Protein AF-A0A480AXY8-F1 (afdb_monomer_lite)

Sequence (156 aa):
MMLHRLLPPLSLLLLGTGLTACGGGGDADTAAPLLAGVRVVSPLLDDAGGLHAGDPAAVPADPAARAQRAHHATADQAAQLEAALGAQAIPVRVDCAADVAAAASLALAQAQGLQLEHHLDVAAPVLVRGCDPRVAARVADHLAAHGHTRVFVVAA

Organism: NCBI:txid2315236

Foldseek 3Di:
DDDDDDDDDDDDDDDDDDDDDDDDDDDDDPDDPCPPDPPLDQCQADPVRHGHDADPVQADPDPLLGAPQAAGDEPVSVVSVCVNQPLLEQEQEAEAPDDLVRSLVVRLVSRVVSCVVVVHDLARAYEFEYPPSNSSSSSQNSSSVVRNRHYYDYDD

Structure (mmCIF, N/CA/C/O backbone):
data_AF-A0A480AXY8-F1
#
_entry.id   AF-A0A480AXY8-F1
#
loop_
_atom_site.group_PDB
_atom_site.id
_atom_site.type_symbol
_atom_site.label_atom_id
_atom_site.label_alt_id
_atom_site.label_comp_id
_atom_site.label_asym_id
_atom_site.label_entity_id
_atom_site.label_seq_id
_atom_site.pdbx_PDB_ins_code
_atom_site.Cartn_x
_atom_site.Cartn_y
_atom_site.Cartn_z
_atom_site.occupancy
_atom_site.B_iso_or_equiv
_atom_site.auth_seq_id
_atom_site.auth_comp_id
_atom_site.auth_asym_id
_atom_site.auth_atom_id
_atom_site.pdbx_PDB_model_num
ATOM 1 N N . MET A 1 1 ? -34.632 29.741 55.581 1.00 44.78 1 MET A N 1
ATOM 2 C CA . MET A 1 1 ? -35.499 29.556 54.397 1.00 44.78 1 MET A CA 1
ATOM 3 C C . MET A 1 1 ? -35.131 28.187 53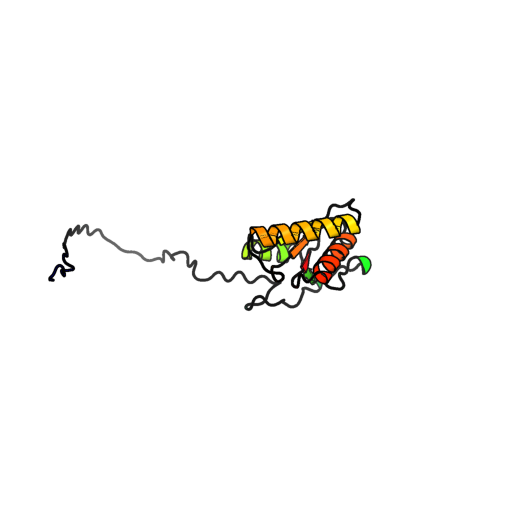.829 1.00 44.78 1 MET A C 1
ATOM 5 O O . MET A 1 1 ? -34.063 28.067 53.259 1.00 44.78 1 MET A O 1
ATOM 9 N N . MET A 1 2 ? -35.742 27.079 54.277 1.00 36.44 2 MET A N 1
ATOM 10 C CA . MET A 1 2 ? -37.065 26.576 53.843 1.00 36.44 2 MET A CA 1
ATOM 11 C C . MET A 1 2 ? -37.182 26.627 52.317 1.00 36.44 2 MET A C 1
ATOM 13 O O . MET A 1 2 ? -37.063 27.713 51.771 1.00 36.44 2 MET A O 1
ATOM 17 N N . LEU A 1 3 ? -37.486 25.590 51.546 1.00 44.38 3 LEU A N 1
ATOM 18 C CA . LEU A 1 3 ? -37.830 24.168 51.687 1.00 44.38 3 LEU A CA 1
ATOM 19 C C . LEU A 1 3 ? -38.130 23.734 50.223 1.00 44.38 3 LEU A C 1
ATOM 21 O O . LEU A 1 3 ? -38.344 24.607 49.382 1.00 44.38 3 LEU A O 1
ATOM 25 N N . HIS A 1 4 ? -38.316 22.430 49.984 1.00 41.88 4 HIS A N 1
ATOM 26 C CA . HIS A 1 4 ? -39.000 21.816 48.821 1.00 41.88 4 HIS A CA 1
ATOM 27 C C . HIS A 1 4 ? -38.089 21.427 47.635 1.00 41.88 4 HIS A C 1
ATOM 29 O O . HIS A 1 4 ? -37.453 22.281 47.045 1.00 41.88 4 HIS A O 1
ATOM 35 N N . ARG A 1 5 ? -38.017 20.168 47.178 1.00 52.28 5 ARG A N 1
ATOM 36 C CA . ARG A 1 5 ? -38.889 19.001 47.401 1.00 52.28 5 ARG A CA 1
ATOM 37 C C . ARG A 1 5 ? -38.161 17.704 47.008 1.00 52.28 5 ARG A C 1
ATOM 39 O O . ARG A 1 5 ? -37.621 17.600 45.914 1.00 52.28 5 ARG A O 1
ATOM 46 N N . LEU A 1 6 ? -38.208 16.737 47.925 1.00 49.19 6 LEU A N 1
ATOM 47 C CA . LEU A 1 6 ? -38.111 15.294 47.688 1.00 49.19 6 LEU A CA 1
ATOM 48 C C . LEU A 1 6 ? -39.358 14.762 46.952 1.00 49.19 6 LEU A C 1
ATOM 50 O O . LEU A 1 6 ? -40.399 15.418 47.015 1.00 49.19 6 LEU A O 1
ATOM 54 N N . LEU A 1 7 ? -39.232 13.515 46.452 1.00 49.00 7 LEU A N 1
ATOM 55 C CA . LEU A 1 7 ? -40.242 12.450 46.200 1.00 49.00 7 LEU A CA 1
ATOM 56 C C . LEU A 1 7 ? -40.352 12.019 44.708 1.00 49.00 7 LEU A C 1
ATOM 58 O O . LEU A 1 7 ? -40.113 12.841 43.830 1.00 49.00 7 LEU A O 1
ATOM 62 N N . PRO A 1 8 ? -40.773 10.772 44.391 1.00 48.75 8 PRO A N 1
ATOM 63 C CA . PRO A 1 8 ? -40.026 9.499 44.481 1.00 48.75 8 PRO A CA 1
ATOM 64 C C . PRO A 1 8 ? -40.287 8.597 43.223 1.00 48.75 8 PRO A C 1
ATOM 66 O O . PRO A 1 8 ? -40.932 9.053 42.280 1.00 48.75 8 PRO A O 1
ATOM 69 N N . PRO A 1 9 ? -39.830 7.323 43.165 1.00 57.44 9 PRO A N 1
ATOM 70 C CA . PRO A 1 9 ? -40.143 6.385 42.076 1.00 57.44 9 PRO A CA 1
ATOM 71 C C . PRO A 1 9 ? -41.337 5.472 42.423 1.00 57.44 9 PRO A C 1
ATOM 73 O O . PRO A 1 9 ? -41.389 4.955 43.532 1.00 57.44 9 PRO A O 1
ATOM 76 N N . LEU A 1 10 ? -42.280 5.275 41.492 1.00 49.09 10 LEU A N 1
ATOM 77 C CA . LEU A 1 10 ? -43.364 4.260 41.458 1.00 49.09 10 LEU A CA 1
ATOM 78 C C . LEU A 1 10 ? -44.169 4.543 40.165 1.00 49.09 10 LEU A C 1
ATOM 80 O O . LEU A 1 10 ? -44.458 5.698 39.880 1.00 49.09 10 LEU A O 1
ATOM 84 N N . SER A 1 11 ? -44.470 3.601 39.271 1.00 49.97 11 SER A N 1
ATOM 85 C CA . SER A 1 11 ? -45.304 2.427 39.525 1.00 49.97 11 SER A CA 1
ATOM 86 C C . SER A 1 11 ? -45.135 1.363 38.436 1.00 49.97 11 SER A C 1
ATOM 88 O O . SER A 1 11 ? -45.120 1.669 37.244 1.00 49.97 11 SER A O 1
ATOM 90 N N . LEU A 1 12 ? -45.094 0.104 38.879 1.00 49.03 12 LEU A N 1
ATOM 91 C CA . LEU A 1 12 ? -45.445 -1.076 38.095 1.00 49.03 12 LEU A CA 1
ATOM 92 C C . LEU A 1 12 ? -46.856 -0.937 37.500 1.00 49.03 12 LEU A C 1
ATOM 94 O O . LEU A 1 12 ? -47.774 -0.502 38.196 1.00 49.03 12 LEU A O 1
ATOM 98 N N . LEU A 1 13 ? -47.059 -1.467 36.294 1.00 53.72 13 LEU A N 1
ATOM 99 C CA . LEU A 1 13 ? -48.350 -2.025 35.899 1.00 53.72 13 LEU A CA 1
ATOM 100 C C . LEU A 1 13 ? -48.126 -3.343 35.152 1.00 53.72 13 LEU A C 1
ATOM 102 O O . LEU A 1 13 ? -47.443 -3.414 34.133 1.00 53.72 13 LEU A O 1
ATOM 106 N N . LEU A 1 14 ? -48.654 -4.388 35.782 1.00 48.84 14 LEU A N 1
ATOM 107 C CA . LEU A 1 14 ? -48.654 -5.790 35.398 1.00 48.84 14 LEU A CA 1
ATOM 108 C C . LEU A 1 14 ? -49.712 -6.085 34.315 1.00 48.84 14 LEU A C 1
ATOM 110 O O . LEU A 1 14 ? -50.767 -5.461 34.285 1.00 48.84 14 LEU A O 1
ATOM 114 N N . LEU A 1 15 ? -49.453 -7.186 33.601 1.00 47.09 15 LEU A N 1
ATOM 115 C CA . LEU A 1 15 ? -50.390 -8.162 33.021 1.00 47.09 15 LEU A CA 1
ATOM 116 C C . LEU A 1 15 ? -51.216 -7.798 31.773 1.00 47.09 15 LEU A C 1
ATOM 118 O O . LEU A 1 15 ? -52.281 -7.195 31.835 1.00 47.09 15 LEU A O 1
ATOM 122 N N . GLY A 1 16 ? -50.806 -8.412 30.662 1.00 45.38 16 GLY A N 1
ATOM 1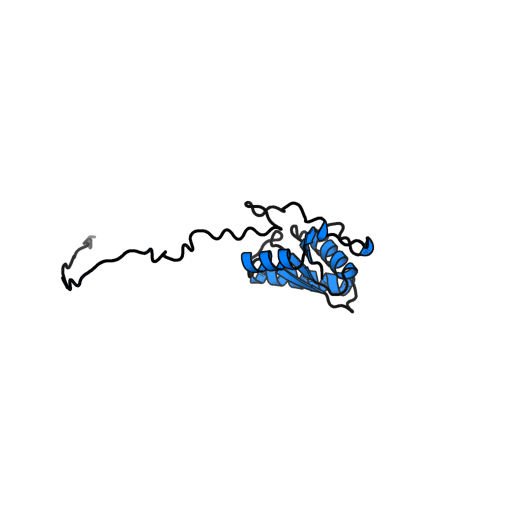23 C CA . GLY A 1 16 ? -51.673 -8.839 29.568 1.00 45.38 16 GLY A CA 1
ATOM 124 C C . GLY A 1 16 ? -51.239 -10.226 29.095 1.00 45.38 16 GLY A C 1
ATOM 125 O O . GLY A 1 16 ? -50.407 -10.357 28.206 1.00 45.38 16 GLY A O 1
ATOM 126 N N . THR A 1 17 ? -51.751 -11.266 29.748 1.00 48.03 17 THR A N 1
ATOM 127 C CA . THR A 1 17 ? -51.608 -12.677 29.374 1.00 48.03 17 THR A CA 1
ATOM 128 C C . THR A 1 17 ? -52.362 -12.964 28.075 1.00 48.03 17 THR A C 1
ATOM 130 O O . THR A 1 17 ? -53.590 -12.938 28.065 1.00 48.03 17 THR A O 1
ATOM 133 N N . GLY A 1 18 ? -51.637 -13.287 27.004 1.00 49.81 18 GLY A N 1
ATOM 134 C CA . GLY A 1 18 ? -52.172 -13.921 25.799 1.00 49.81 18 GLY A CA 1
ATOM 135 C C . GLY A 1 18 ? -51.570 -15.313 25.638 1.00 49.81 18 GLY A C 1
ATOM 136 O O . GLY A 1 18 ? -50.553 -15.478 24.976 1.00 49.81 18 GLY A O 1
ATOM 137 N N . LEU A 1 19 ? -52.175 -16.309 26.287 1.00 51.06 19 LEU A N 1
ATOM 138 C CA . LEU A 1 19 ? -51.907 -17.722 26.035 1.00 51.06 19 LEU A CA 1
ATOM 139 C C . LEU A 1 19 ? -52.585 -18.115 24.716 1.00 51.06 19 LEU A C 1
ATOM 141 O O . LEU A 1 19 ? -53.790 -18.345 24.688 1.00 51.06 19 LEU A O 1
ATOM 145 N N . THR A 1 20 ? -51.815 -18.251 23.641 1.00 50.69 20 THR A N 1
ATOM 146 C CA . THR A 1 20 ? -52.175 -19.142 22.531 1.00 50.69 20 THR A CA 1
ATOM 147 C C . THR A 1 20 ? -51.145 -20.254 22.472 1.00 50.69 20 THR A C 1
ATOM 149 O O . THR A 1 20 ? -50.069 -20.109 21.898 1.00 50.69 20 THR A O 1
ATOM 152 N N . ALA A 1 21 ? -51.489 -21.359 23.128 1.00 45.97 21 ALA A N 1
ATOM 153 C CA . ALA A 1 21 ? -50.842 -22.643 22.954 1.00 45.97 21 ALA A CA 1
ATOM 154 C C . ALA A 1 21 ? -51.293 -23.258 21.619 1.00 45.97 21 ALA A C 1
ATOM 156 O O . ALA A 1 21 ? -52.474 -23.533 21.425 1.00 45.97 21 ALA A O 1
ATOM 157 N N . CYS A 1 22 ? -50.340 -23.472 20.720 1.00 59.84 22 CYS A N 1
ATOM 158 C CA . CYS A 1 22 ? -50.367 -24.443 19.626 1.00 59.84 22 CYS A CA 1
ATOM 159 C C . CYS A 1 22 ? -48.884 -24.614 19.253 1.00 59.84 22 CYS A C 1
ATOM 161 O O . CYS A 1 22 ? -48.234 -23.628 18.937 1.00 59.84 22 CYS A O 1
ATOM 163 N N . GLY A 1 23 ? -48.204 -25.745 19.380 1.00 39.53 23 GLY A N 1
ATOM 164 C CA . GLY A 1 23 ? -48.628 -27.128 19.494 1.00 39.53 23 GLY A CA 1
ATOM 165 C C . GLY A 1 23 ? -47.730 -27.924 1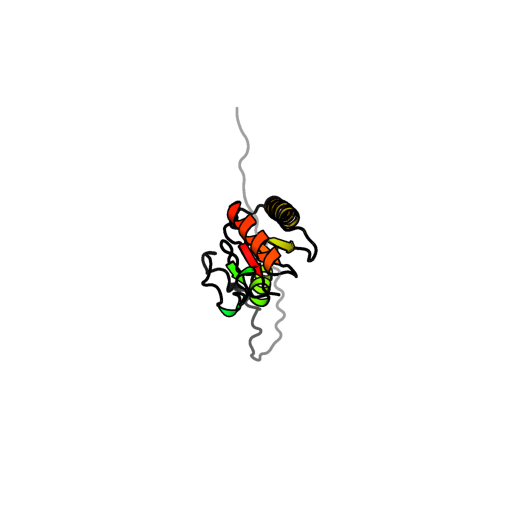8.544 1.00 39.53 23 GLY A C 1
ATOM 166 O O . GLY A 1 23 ? -47.965 -27.875 17.347 1.00 39.53 23 GLY A O 1
ATOM 167 N N . GLY A 1 24 ? -46.718 -28.620 19.087 1.00 39.09 24 GLY A N 1
ATOM 168 C CA . GLY A 1 24 ? -45.876 -29.623 18.402 1.00 39.09 24 GLY A CA 1
ATOM 169 C C . GLY A 1 24 ? -44.792 -29.028 17.490 1.00 39.09 24 GLY A C 1
ATOM 170 O O . GLY A 1 24 ? -45.097 -28.262 16.594 1.00 39.09 24 GLY A O 1
ATOM 171 N N . GLY A 1 25 ? -43.494 -29.284 17.649 1.00 40.78 25 GLY A N 1
ATOM 172 C CA . GLY A 1 25 ? -42.831 -30.497 18.118 1.00 40.78 25 GLY A CA 1
ATOM 173 C C . GLY A 1 25 ? -42.061 -31.086 16.932 1.00 40.78 25 GLY A C 1
ATOM 174 O O . GLY A 1 25 ? -42.684 -31.649 16.037 1.00 40.78 25 GLY A O 1
ATOM 175 N N . GLY A 1 26 ? -40.735 -30.930 16.919 1.00 36.81 26 GLY A N 1
ATOM 176 C CA . GLY A 1 26 ? -39.854 -31.547 15.923 1.00 36.81 26 GLY A CA 1
ATOM 177 C C . GLY A 1 26 ? -38.571 -30.756 15.680 1.00 36.81 26 GLY A C 1
ATOM 178 O O . GLY A 1 26 ? -38.597 -29.745 14.989 1.00 36.81 26 GLY A O 1
ATOM 179 N N . ASP A 1 27 ? -37.484 -31.232 16.283 1.00 43.34 27 ASP A N 1
ATOM 180 C CA . ASP A 1 27 ? -36.086 -30.833 16.123 1.00 43.34 27 ASP A CA 1
ATOM 181 C C . ASP A 1 27 ? -35.667 -30.359 14.725 1.00 43.34 27 ASP A C 1
ATOM 183 O O . ASP A 1 27 ? -35.840 -31.068 13.736 1.00 43.34 27 ASP A O 1
ATOM 187 N N . ALA A 1 28 ? -35.001 -29.206 14.681 1.00 43.91 28 ALA A N 1
ATOM 188 C CA . ALA A 1 28 ? -33.612 -29.093 14.229 1.00 43.91 28 ALA A CA 1
ATOM 189 C C . ALA A 1 28 ? -33.221 -27.612 14.248 1.00 43.91 28 ALA A C 1
ATOM 191 O O . ALA A 1 28 ? -33.555 -26.861 13.336 1.00 43.91 28 ALA A O 1
ATOM 192 N N . ASP A 1 29 ? -32.553 -27.217 15.331 1.00 47.28 29 ASP A N 1
ATOM 193 C CA . ASP A 1 29 ? -31.486 -26.215 15.348 1.00 47.28 29 ASP A CA 1
ATOM 194 C C . ASP A 1 29 ? -31.594 -25.113 14.279 1.00 47.28 29 ASP A C 1
ATOM 196 O O . ASP A 1 29 ? -30.834 -25.053 13.308 1.00 47.28 29 ASP A O 1
ATOM 200 N N . THR A 1 30 ? -32.518 -24.169 14.474 1.00 46.41 30 THR A N 1
ATOM 201 C CA . THR A 1 30 ? -32.366 -22.851 13.860 1.00 46.41 30 THR A CA 1
ATOM 202 C C . THR A 1 30 ? -31.230 -22.166 14.605 1.00 46.41 30 THR A C 1
ATOM 204 O O . THR A 1 30 ? -31.448 -21.383 15.530 1.00 46.41 30 THR A O 1
ATOM 207 N N . ALA A 1 31 ? -30.001 -22.530 14.237 1.00 47.59 31 ALA A N 1
ATOM 208 C CA . ALA A 1 31 ? -28.801 -21.841 14.652 1.00 47.59 31 ALA A CA 1
ATOM 209 C C . ALA A 1 31 ? -29.027 -20.354 14.369 1.00 47.59 31 ALA A C 1
ATOM 211 O O . ALA A 1 31 ? -29.077 -19.917 13.217 1.00 47.59 31 ALA A O 1
ATOM 212 N N . ALA A 1 32 ? -29.211 -19.575 15.437 1.00 42.84 32 ALA A N 1
ATOM 213 C CA . ALA A 1 32 ? -29.015 -18.141 15.377 1.00 42.84 32 ALA A CA 1
ATOM 214 C C . ALA A 1 32 ? -27.685 -17.914 14.643 1.00 42.84 32 ALA A C 1
ATOM 216 O O . ALA A 1 32 ? -26.727 -18.638 14.938 1.00 42.84 32 ALA A O 1
ATOM 217 N N . PRO A 1 33 ? -27.583 -16.974 13.686 1.00 46.62 33 PRO A N 1
ATOM 218 C CA . PRO A 1 33 ? -26.290 -16.688 13.104 1.00 46.62 33 PRO A CA 1
ATOM 219 C C . PRO A 1 33 ? -25.426 -16.186 14.257 1.00 46.62 33 PRO A C 1
ATOM 221 O O . PRO A 1 33 ? -25.630 -15.088 14.777 1.00 46.62 33 PRO A O 1
ATOM 224 N N . LEU A 1 34 ? -24.503 -17.034 14.707 1.00 46.66 34 LEU A N 1
ATOM 225 C CA . LEU A 1 34 ? -23.423 -16.664 15.595 1.00 46.66 34 LEU A CA 1
ATOM 226 C C . LEU A 1 34 ? -22.572 -15.651 14.825 1.00 46.66 34 LEU A C 1
ATOM 228 O O . LEU A 1 34 ? -21.526 -15.980 14.285 1.00 46.66 34 LEU A O 1
ATOM 232 N N . LEU A 1 35 ? -22.981 -14.384 14.824 1.00 51.22 35 LEU A N 1
ATOM 233 C CA . LEU A 1 35 ? -22.070 -13.252 14.653 1.00 51.22 35 LEU A CA 1
ATOM 234 C C . LEU A 1 35 ? -21.295 -13.019 15.964 1.00 51.22 35 LEU A C 1
ATOM 236 O O . LEU A 1 35 ? -20.980 -11.894 16.341 1.00 51.22 35 LEU A O 1
ATOM 240 N N . ALA A 1 36 ? -20.998 -14.101 16.686 1.00 42.44 36 ALA A N 1
ATOM 241 C CA . ALA A 1 36 ? -20.091 -14.119 17.810 1.00 42.44 36 ALA A CA 1
ATOM 242 C C . ALA A 1 36 ? -18.678 -14.296 17.247 1.00 42.44 36 ALA A C 1
ATOM 244 O O . ALA A 1 36 ? -18.185 -15.407 17.090 1.00 42.44 36 ALA A O 1
ATOM 245 N N . GLY A 1 37 ? -18.046 -13.169 16.922 1.00 44.31 37 GLY A N 1
ATOM 246 C CA . GLY A 1 37 ? -16.594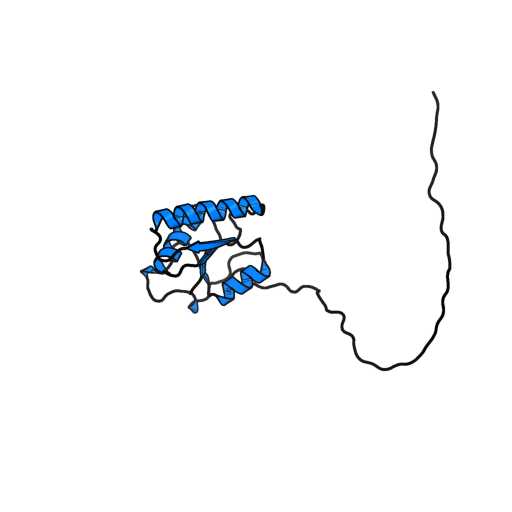 -13.097 16.808 1.00 44.31 37 GLY A CA 1
ATOM 247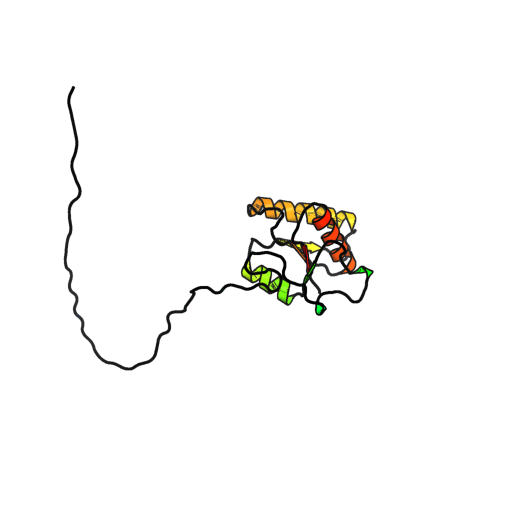 C C . GLY A 1 37 ? -16.000 -13.693 15.538 1.00 44.31 37 GLY A C 1
ATOM 248 O O . GLY A 1 37 ? -15.058 -14.477 15.625 1.00 44.31 37 GLY A O 1
ATOM 249 N N . VAL A 1 38 ? -16.452 -13.252 14.359 1.00 46.47 38 VAL A N 1
ATOM 250 C CA . VAL A 1 38 ? -15.583 -13.327 13.175 1.00 46.47 38 VAL A CA 1
ATOM 251 C C . VAL A 1 38 ? -14.408 -12.380 13.429 1.00 46.47 38 VAL A C 1
ATOM 253 O O . VAL A 1 38 ? -14.444 -11.201 13.083 1.00 46.47 38 VAL A O 1
ATOM 256 N N . ARG A 1 39 ? -13.370 -12.883 14.104 1.00 49.34 39 ARG A N 1
ATOM 257 C CA . ARG A 1 39 ? -12.039 -12.288 14.056 1.00 49.34 39 ARG A CA 1
ATOM 258 C C . ARG A 1 39 ? -11.596 -12.448 12.614 1.00 49.34 39 ARG A C 1
ATOM 260 O O . ARG A 1 39 ? -11.228 -13.544 12.198 1.00 49.34 39 ARG A O 1
ATOM 267 N N . VAL A 1 40 ? -11.713 -11.384 11.830 1.00 51.06 40 VAL A N 1
ATOM 268 C CA . VAL A 1 40 ? -11.120 -11.368 10.498 1.00 51.06 40 VAL A CA 1
ATOM 269 C C . VAL A 1 40 ? -9.614 -11.297 10.714 1.00 51.06 40 VAL A C 1
ATOM 271 O O . VAL A 1 40 ? -9.053 -10.232 10.961 1.00 51.06 40 VAL A O 1
ATOM 274 N N . VAL A 1 41 ? -8.979 -12.467 10.725 1.00 61.78 41 VAL A N 1
ATOM 275 C CA . VAL A 1 41 ? -7.526 -12.598 10.771 1.00 61.78 41 VAL A CA 1
ATOM 276 C C . VAL A 1 41 ? -7.024 -12.153 9.406 1.00 61.78 41 VAL A C 1
ATOM 278 O O . VAL A 1 41 ? -7.175 -12.872 8.420 1.00 61.78 41 VAL A O 1
ATOM 281 N N . SER A 1 42 ? -6.488 -10.937 9.326 1.00 68.38 42 SER A N 1
ATOM 282 C CA . SER A 1 42 ? -5.762 -10.530 8.129 1.00 68.38 42 SER A CA 1
ATOM 283 C C . SER A 1 42 ? -4.403 -11.224 8.142 1.00 68.38 42 SER A C 1
ATOM 285 O O . SER A 1 42 ? -3.675 -11.073 9.115 1.00 68.38 42 SER A O 1
ATOM 287 N N . PRO A 1 43 ? -3.990 -11.918 7.076 1.00 75.00 43 PRO A N 1
ATOM 288 C CA . PRO A 1 43 ? -2.666 -12.540 7.007 1.00 75.00 43 PRO A CA 1
ATOM 289 C C . PRO A 1 43 ? -1.511 -11.522 7.021 1.00 75.00 43 PRO A C 1
ATOM 291 O O . PRO A 1 43 ? -0.353 -11.922 7.062 1.00 75.00 43 PRO A O 1
ATOM 294 N N . LEU A 1 44 ? -1.807 -10.216 6.975 1.00 80.50 44 LEU A N 1
ATOM 295 C CA . LEU A 1 44 ? -0.820 -9.138 7.060 1.00 80.50 44 LEU A CA 1
ATOM 296 C C . LEU A 1 44 ? -0.599 -8.630 8.486 1.00 80.50 44 LEU A C 1
ATOM 298 O O . LEU A 1 44 ? 0.453 -8.047 8.758 1.00 80.50 44 LEU A O 1
ATOM 302 N N . LEU A 1 45 ? -1.566 -8.835 9.386 1.00 83.31 45 LEU A N 1
ATOM 303 C CA . LEU A 1 45 ? -1.508 -8.354 10.762 1.00 83.31 45 LEU A CA 1
ATOM 304 C C . LEU A 1 45 ? -1.717 -9.502 11.753 1.00 83.31 45 LEU A C 1
ATOM 306 O O . LEU A 1 45 ? -2.573 -10.357 11.558 1.00 83.31 45 LEU A O 1
ATOM 310 N N . ASP A 1 46 ? -0.951 -9.519 12.837 1.00 81.69 46 ASP A N 1
ATOM 311 C CA . ASP A 1 46 ? -1.190 -10.446 13.939 1.00 81.69 46 ASP A CA 1
ATOM 312 C C . ASP A 1 46 ? -2.407 -10.031 14.791 1.00 81.69 46 ASP A C 1
ATOM 314 O O . ASP A 1 46 ? -3.017 -8.975 14.606 1.00 81.69 46 ASP A O 1
ATOM 318 N N . ASP A 1 47 ? -2.757 -10.872 15.764 1.00 77.38 47 ASP A N 1
ATOM 319 C CA . ASP A 1 47 ? -3.887 -10.660 16.675 1.00 77.38 47 ASP A CA 1
ATOM 320 C C . ASP A 1 47 ? -3.776 -9.401 17.557 1.00 77.38 47 ASP A C 1
ATOM 322 O O . ASP A 1 47 ? -4.780 -8.954 18.118 1.00 77.38 47 ASP A O 1
ATOM 326 N N . ALA A 1 48 ? -2.571 -8.849 17.716 1.00 76.25 48 ALA A N 1
ATOM 327 C CA . ALA A 1 48 ? -2.305 -7.593 18.412 1.00 76.25 48 ALA A CA 1
ATOM 328 C C . ALA A 1 48 ? -2.251 -6.391 17.444 1.00 76.25 48 ALA A C 1
ATOM 330 O O . ALA A 1 48 ? -1.983 -5.265 17.867 1.00 76.25 48 ALA A O 1
ATOM 331 N N . GLY A 1 49 ? -2.498 -6.615 16.149 1.00 73.56 49 GLY A N 1
ATOM 332 C CA . GLY A 1 49 ? -2.353 -5.628 15.084 1.00 73.56 49 GLY A CA 1
ATOM 333 C C . GLY A 1 49 ? -0.898 -5.380 14.676 1.00 73.56 49 GLY A C 1
ATOM 334 O O . GLY A 1 49 ? -0.632 -4.466 13.899 1.00 73.56 49 GLY A O 1
ATOM 335 N N . GLY A 1 50 ? 0.066 -6.135 15.201 1.00 81.56 50 GLY A N 1
ATOM 336 C CA . GLY A 1 50 ? 1.453 -6.134 14.743 1.00 81.56 50 GLY A CA 1
ATOM 337 C C . GLY A 1 50 ? 1.581 -6.701 13.330 1.00 81.56 50 GLY A C 1
ATOM 338 O O . GLY A 1 50 ? 0.621 -7.204 12.761 1.00 81.56 50 GLY A O 1
ATOM 339 N N . LEU A 1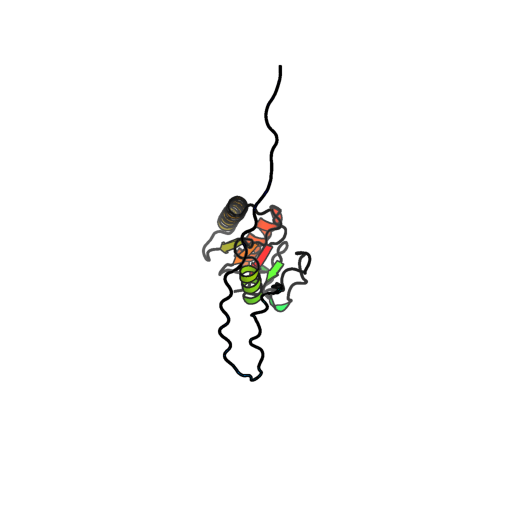 51 ? 2.759 -6.581 12.724 1.00 84.56 51 LEU A N 1
ATOM 340 C CA . LEU A 1 51 ? 2.994 -7.109 11.380 1.00 84.56 51 LEU A CA 1
ATOM 341 C C . LEU A 1 51 ? 3.178 -8.625 11.433 1.00 84.56 51 LEU A C 1
ATOM 343 O O . LEU A 1 51 ? 4.011 -9.123 12.191 1.00 84.56 51 LEU A O 1
ATOM 347 N N . HIS A 1 52 ? 2.446 -9.349 10.591 1.00 84.31 52 HIS A N 1
ATOM 348 C CA . HIS A 1 52 ? 2.672 -10.777 10.411 1.00 84.31 52 HIS A CA 1
ATOM 349 C C . HIS A 1 52 ? 3.885 -11.036 9.500 1.00 84.31 52 HIS A C 1
ATOM 351 O O . HIS A 1 52 ? 4.304 -10.166 8.730 1.00 84.31 52 HIS A O 1
ATOM 357 N N . ALA A 1 53 ? 4.466 -12.237 9.575 1.00 73.56 53 ALA A N 1
ATOM 358 C CA . ALA A 1 53 ? 5.539 -12.628 8.664 1.00 73.56 53 ALA A CA 1
ATOM 359 C C . ALA A 1 53 ? 5.017 -12.614 7.216 1.00 73.56 53 ALA A C 1
ATOM 361 O O . ALA A 1 53 ? 4.036 -13.285 6.902 1.00 73.56 53 ALA A O 1
ATOM 362 N N . GLY A 1 54 ? 5.657 -11.822 6.350 1.00 70.19 54 GLY A N 1
ATOM 363 C CA . GLY A 1 54 ? 5.221 -11.647 4.963 1.00 70.19 54 GLY A CA 1
ATOM 364 C C . GLY A 1 54 ? 5.310 -12.939 4.149 1.00 70.19 54 GLY A C 1
ATOM 365 O O . GLY A 1 54 ? 6.228 -13.739 4.338 1.00 70.19 54 GLY A O 1
ATOM 366 N N . ASP A 1 55 ? 4.372 -13.120 3.220 1.00 79.88 55 ASP A N 1
ATOM 367 C CA . ASP A 1 55 ? 4.368 -14.255 2.297 1.00 79.88 55 ASP A CA 1
ATOM 368 C C . ASP A 1 55 ? 5.522 -14.118 1.282 1.00 79.88 55 ASP A C 1
ATOM 370 O O . ASP A 1 55 ? 5.573 -13.125 0.547 1.00 79.88 55 ASP A O 1
ATOM 374 N N . PRO A 1 56 ? 6.446 -15.094 1.192 1.00 82.44 56 PRO A N 1
ATOM 375 C CA . PRO A 1 56 ? 7.516 -15.073 0.199 1.00 82.44 56 PRO A CA 1
ATOM 376 C C . PRO A 1 56 ? 7.010 -14.955 -1.243 1.00 82.44 56 PRO A C 1
ATOM 378 O O . PRO A 1 56 ? 7.707 -14.379 -2.077 1.00 82.44 56 PRO A O 1
ATOM 381 N N . ALA A 1 57 ? 5.812 -15.469 -1.542 1.00 84.06 57 ALA A N 1
ATOM 382 C CA . ALA A 1 57 ? 5.205 -15.389 -2.867 1.00 84.06 57 ALA A CA 1
ATOM 383 C C . ALA A 1 57 ? 4.803 -13.957 -3.258 1.00 84.06 57 ALA A C 1
ATOM 385 O O . ALA A 1 57 ? 4.688 -13.662 -4.446 1.00 84.06 57 ALA A O 1
ATOM 386 N N . ALA A 1 58 ? 4.632 -13.054 -2.285 1.00 87.56 58 ALA A N 1
ATOM 387 C CA . ALA A 1 58 ? 4.339 -11.648 -2.545 1.00 87.56 58 ALA A CA 1
ATOM 388 C C . ALA A 1 58 ? 5.578 -10.851 -2.990 1.00 87.56 58 ALA A C 1
ATOM 390 O O . ALA A 1 58 ? 5.437 -9.761 -3.540 1.00 87.56 58 ALA A O 1
ATOM 391 N N . VAL A 1 59 ? 6.794 -11.360 -2.754 1.00 90.94 59 VAL A N 1
ATOM 392 C CA . VAL A 1 59 ? 8.035 -10.638 -3.060 1.00 90.94 59 VAL A CA 1
ATOM 393 C C . VAL A 1 59 ? 8.373 -10.764 -4.552 1.00 90.94 59 VAL A C 1
ATOM 395 O O . VAL A 1 59 ? 8.609 -11.874 -5.035 1.00 90.94 59 VAL A O 1
ATOM 398 N N . PRO A 1 60 ? 8.496 -9.650 -5.299 1.00 89.88 60 PRO A N 1
ATOM 399 C CA . PRO A 1 60 ? 8.811 -9.706 -6.721 1.00 89.88 60 PRO A CA 1
ATOM 400 C C . PRO A 1 60 ? 10.173 -10.343 -7.018 1.00 89.88 60 PRO A C 1
ATOM 402 O O . PRO A 1 60 ? 11.180 -10.087 -6.344 1.00 89.88 60 PRO A O 1
ATOM 405 N N . ALA A 1 61 ? 10.235 -11.118 -8.103 1.00 92.31 61 ALA A N 1
ATOM 406 C CA . ALA A 1 61 ? 11.495 -11.654 -8.612 1.00 92.31 61 ALA A CA 1
ATOM 407 C C . ALA A 1 61 ? 12.449 -10.530 -9.060 1.00 92.31 61 ALA A C 1
ATOM 409 O O . ALA A 1 61 ? 13.643 -10.609 -8.772 1.00 92.31 61 ALA A O 1
ATOM 410 N N . ASP A 1 62 ? 11.918 -9.473 -9.689 1.00 93.56 62 ASP A N 1
ATOM 411 C CA . ASP A 1 62 ? 12.670 -8.283 -10.102 1.00 93.56 62 ASP A CA 1
ATOM 412 C C . ASP A 1 62 ? 13.157 -7.480 -8.878 1.00 93.56 62 ASP A C 1
ATOM 414 O O . ASP A 1 62 ? 12.332 -6.922 -8.147 1.00 93.56 62 ASP A O 1
ATOM 418 N N . PRO A 1 63 ? 14.480 -7.351 -8.657 1.00 92.88 63 PRO A N 1
ATOM 419 C CA . PRO A 1 63 ? 15.022 -6.566 -7.552 1.00 92.88 63 PRO A CA 1
ATOM 420 C C . PRO A 1 63 ? 14.604 -5.093 -7.576 1.00 92.88 63 PRO A C 1
ATOM 422 O O . PRO A 1 63 ? 14.496 -4.482 -6.516 1.00 92.88 63 PRO A O 1
ATOM 425 N N . ALA A 1 64 ? 14.352 -4.513 -8.755 1.00 91.75 64 ALA A N 1
ATOM 426 C CA . ALA A 1 64 ? 13.943 -3.114 -8.875 1.00 91.75 64 ALA A CA 1
ATOM 427 C C . ALA A 1 64 ? 12.512 -2.856 -8.368 1.00 91.75 64 ALA A C 1
ATOM 429 O O . ALA A 1 64 ? 12.172 -1.711 -8.079 1.00 91.75 64 ALA A O 1
ATOM 430 N N . ALA A 1 65 ? 11.695 -3.906 -8.248 1.00 93.69 65 ALA A N 1
ATOM 431 C CA . ALA A 1 65 ? 10.339 -3.860 -7.704 1.00 93.69 65 ALA A CA 1
ATOM 432 C C . ALA A 1 65 ? 10.276 -4.227 -6.211 1.00 93.69 65 ALA A C 1
ATOM 434 O O . ALA A 1 65 ? 9.199 -4.261 -5.619 1.00 93.69 65 ALA A O 1
ATOM 435 N N . ARG A 1 66 ? 11.416 -4.509 -5.570 1.00 95.25 66 ARG A N 1
ATOM 436 C CA . ARG A 1 66 ? 11.456 -4.808 -4.137 1.00 95.25 66 ARG A CA 1
ATOM 437 C C . ARG A 1 66 ? 11.557 -3.514 -3.339 1.00 95.25 66 ARG A C 1
ATOM 439 O O . ARG A 1 66 ? 12.559 -2.806 -3.426 1.00 95.25 66 ARG A O 1
ATOM 446 N N . ALA A 1 67 ? 10.537 -3.246 -2.531 1.00 93.50 67 ALA A N 1
ATOM 447 C CA . ALA A 1 67 ? 10.602 -2.222 -1.497 1.00 93.50 67 ALA A CA 1
ATOM 448 C C . ALA A 1 67 ? 11.712 -2.531 -0.478 1.00 93.50 67 ALA A C 1
ATOM 450 O O . ALA A 1 67 ? 11.953 -3.691 -0.138 1.00 93.50 67 ALA A O 1
ATOM 451 N N . GLN A 1 68 ? 12.388 -1.486 -0.007 1.00 94.06 68 GLN A N 1
ATOM 452 C CA . GLN A 1 68 ? 13.455 -1.563 0.994 1.00 94.06 68 GLN A CA 1
ATOM 453 C C . GLN A 1 68 ? 12.955 -1.299 2.420 1.00 94.06 68 GLN A C 1
ATOM 455 O O . GLN A 1 68 ? 13.592 -1.725 3.381 1.00 94.06 68 GLN A O 1
ATOM 460 N N . ARG A 1 69 ? 11.859 -0.548 2.558 1.00 94.06 69 ARG A N 1
ATOM 461 C CA . ARG A 1 69 ? 11.291 -0.061 3.825 1.00 94.06 69 ARG A CA 1
ATOM 462 C C . ARG A 1 69 ? 9.823 -0.436 4.006 1.00 94.06 69 ARG A C 1
ATOM 464 O O . ARG A 1 69 ? 9.308 -0.278 5.107 1.00 94.06 69 ARG A O 1
ATOM 471 N N . ALA A 1 70 ? 9.164 -0.898 2.948 1.00 94.06 70 ALA A N 1
ATOM 472 C CA . ALA A 1 70 ? 7.785 -1.369 2.982 1.00 94.06 70 ALA A CA 1
ATOM 473 C C . ALA A 1 70 ? 7.698 -2.899 2.864 1.00 94.06 70 ALA A C 1
ATOM 475 O O . ALA A 1 70 ? 8.649 -3.578 2.469 1.00 94.06 70 ALA A O 1
ATOM 476 N N . HIS A 1 71 ? 6.530 -3.432 3.204 1.00 94.75 71 HIS A N 1
ATOM 477 C CA . HIS A 1 71 ? 6.205 -4.851 3.118 1.00 94.75 71 HIS A CA 1
ATOM 478 C C . HIS A 1 71 ? 5.585 -5.182 1.760 1.00 94.75 71 HIS A C 1
ATOM 480 O O . HIS A 1 71 ? 5.074 -4.301 1.074 1.00 94.75 71 HIS A O 1
ATOM 486 N N . HIS A 1 72 ? 5.606 -6.458 1.381 1.00 94.19 72 HIS A N 1
ATOM 487 C CA . HIS A 1 72 ? 4.894 -6.952 0.201 1.00 94.19 72 HIS A CA 1
ATOM 488 C C . HIS A 1 72 ? 3.662 -7.735 0.637 1.00 94.19 72 HIS A C 1
ATOM 490 O O . HIS A 1 72 ? 3.710 -8.452 1.636 1.00 94.19 72 HIS A O 1
ATOM 496 N N . ALA A 1 73 ? 2.578 -7.589 -0.115 1.00 94.56 73 ALA A N 1
ATOM 497 C CA . ALA A 1 73 ? 1.328 -8.307 0.081 1.00 94.56 73 ALA A CA 1
ATOM 498 C C . ALA A 1 73 ? 0.803 -8.816 -1.263 1.00 94.56 73 ALA A C 1
ATOM 500 O O . ALA A 1 73 ? 0.927 -8.134 -2.282 1.00 94.56 73 ALA A O 1
ATOM 501 N N . THR A 1 74 ? 0.176 -9.990 -1.278 1.00 93.00 74 THR A N 1
ATOM 502 C CA . THR A 1 74 ? -0.597 -10.414 -2.452 1.00 93.00 74 THR A CA 1
ATOM 503 C C . THR A 1 74 ? -1.901 -9.614 -2.551 1.00 93.00 74 THR A C 1
ATOM 505 O O . THR A 1 74 ? -2.366 -9.026 -1.567 1.00 93.00 74 THR A O 1
ATOM 508 N N . ALA A 1 75 ? -2.520 -9.598 -3.735 1.00 92.25 75 ALA A N 1
ATOM 509 C CA . ALA A 1 75 ? -3.817 -8.953 -3.934 1.00 92.25 75 ALA A CA 1
ATOM 510 C C . ALA A 1 75 ? -4.895 -9.503 -2.981 1.00 92.25 75 ALA A C 1
ATOM 512 O O . ALA A 1 75 ? -5.641 -8.720 -2.391 1.00 92.25 75 ALA A O 1
ATOM 513 N N . ASP A 1 76 ? -4.920 -10.822 -2.766 1.00 91.38 76 ASP A N 1
ATOM 514 C CA . ASP A 1 76 ? -5.875 -11.483 -1.869 1.00 91.38 76 ASP A CA 1
ATOM 515 C C . ASP A 1 76 ? -5.665 -11.080 -0.406 1.00 91.38 76 ASP A C 1
ATOM 517 O O . ASP A 1 76 ? -6.627 -10.779 0.299 1.00 91.38 76 ASP A O 1
ATOM 521 N N . GLN A 1 77 ? -4.411 -11.010 0.052 1.00 92.56 77 GLN A N 1
ATOM 522 C CA . GLN A 1 77 ? -4.086 -10.567 1.411 1.00 92.56 77 GLN A CA 1
ATOM 523 C C . GLN A 1 77 ? -4.507 -9.110 1.642 1.00 92.56 77 GLN A C 1
ATOM 525 O O . GLN A 1 77 ? -5.084 -8.779 2.679 1.00 92.56 77 GLN A O 1
ATOM 530 N N . ALA A 1 78 ? -4.253 -8.239 0.662 1.00 93.56 78 ALA A N 1
ATOM 531 C CA . ALA A 1 78 ? -4.664 -6.843 0.721 1.00 93.56 78 ALA A CA 1
ATOM 532 C C . ALA A 1 78 ? -6.196 -6.700 0.718 1.00 93.56 78 ALA A C 1
ATOM 534 O O . ALA A 1 78 ? -6.735 -5.923 1.503 1.00 93.56 78 ALA A O 1
ATOM 535 N N . ALA A 1 79 ? -6.903 -7.480 -0.105 1.00 92.12 79 ALA A N 1
ATOM 536 C CA . ALA A 1 79 ? -8.365 -7.487 -0.147 1.00 92.12 79 ALA A CA 1
ATOM 537 C C . ALA A 1 79 ? -8.981 -7.986 1.171 1.00 92.12 79 ALA A C 1
ATOM 539 O O . ALA A 1 79 ? -9.954 -7.411 1.655 1.00 92.12 79 ALA A O 1
ATOM 540 N N . GLN A 1 80 ? -8.396 -9.017 1.789 1.00 91.75 80 GLN A N 1
ATOM 541 C CA . GLN A 1 80 ? -8.809 -9.492 3.111 1.00 91.75 80 GLN A CA 1
ATOM 542 C C . GLN A 1 80 ? -8.604 -8.420 4.184 1.00 91.75 80 GLN A C 1
ATOM 544 O O . GLN A 1 80 ? -9.487 -8.221 5.016 1.00 91.75 80 GLN A O 1
ATOM 549 N N . LEU A 1 81 ? -7.479 -7.695 4.149 1.00 91.25 81 LEU A N 1
ATOM 550 C CA . LEU A 1 81 ? -7.230 -6.587 5.072 1.00 91.25 81 LEU A CA 1
ATOM 551 C C . LEU A 1 81 ? -8.246 -5.450 4.889 1.00 91.25 81 LEU A C 1
ATOM 553 O O . LEU A 1 81 ? -8.770 -4.945 5.878 1.00 91.25 81 LEU A O 1
ATOM 557 N N . GLU A 1 82 ? -8.558 -5.064 3.651 1.00 92.69 82 GLU A N 1
ATOM 558 C CA . GLU A 1 82 ? -9.572 -4.037 3.370 1.00 92.69 82 GLU A CA 1
ATOM 559 C C . GLU A 1 82 ? -10.966 -4.474 3.810 1.00 92.69 82 GLU A C 1
ATOM 561 O O . GLU A 1 82 ? -11.696 -3.679 4.394 1.00 92.69 82 GLU A O 1
ATOM 566 N N . ALA A 1 83 ? -11.333 -5.737 3.591 1.00 91.06 83 ALA A N 1
ATOM 567 C CA . ALA A 1 83 ? -12.603 -6.274 4.067 1.00 91.06 83 ALA A CA 1
ATOM 568 C C . ALA A 1 83 ? -12.677 -6.304 5.604 1.00 91.06 83 ALA A C 1
ATOM 570 O O . ALA A 1 83 ? -13.742 -6.067 6.170 1.00 91.06 83 ALA A O 1
ATOM 571 N N . ALA A 1 84 ? -11.553 -6.573 6.276 1.00 89.69 84 ALA A N 1
ATOM 572 C CA . ALA A 1 84 ? -11.456 -6.599 7.733 1.00 89.69 84 ALA A CA 1
ATOM 573 C C . ALA A 1 84 ? -11.565 -5.203 8.361 1.00 89.69 84 ALA A C 1
ATOM 575 O O . ALA A 1 84 ? -12.249 -5.023 9.366 1.00 89.69 84 ALA A O 1
ATOM 576 N N . LEU A 1 85 ? -10.846 -4.233 7.792 1.00 90.25 85 LEU A N 1
ATOM 577 C CA . LEU A 1 85 ? -10.628 -2.917 8.393 1.00 90.25 85 LEU A CA 1
ATOM 578 C C . LEU A 1 85 ? -11.527 -1.820 7.815 1.00 90.25 85 LEU A C 1
ATOM 580 O O . LEU A 1 85 ? -11.708 -0.778 8.449 1.00 90.25 85 LEU A O 1
ATOM 584 N N . GLY A 1 86 ? -12.084 -2.022 6.621 1.00 92.00 86 GLY A N 1
ATOM 585 C CA . GLY A 1 86 ? -12.857 -1.012 5.909 1.00 92.00 86 GLY A CA 1
ATOM 586 C C . GLY A 1 86 ? -12.077 0.298 5.782 1.00 92.00 86 GLY A C 1
ATOM 587 O O . GLY A 1 86 ? -10.942 0.316 5.314 1.00 92.00 86 GLY A O 1
ATOM 588 N N . ALA A 1 87 ? -12.673 1.390 6.267 1.00 91.75 87 ALA A N 1
ATOM 589 C CA . ALA A 1 87 ? -12.079 2.729 6.243 1.00 91.75 87 ALA A CA 1
ATOM 590 C C . ALA A 1 87 ? -10.816 2.890 7.117 1.00 91.75 87 ALA A C 1
ATOM 592 O O . ALA A 1 87 ? -10.164 3.926 7.052 1.00 91.75 87 ALA A O 1
ATOM 593 N N . GLN A 1 88 ? -10.454 1.892 7.935 1.00 93.44 88 GLN A N 1
ATOM 594 C CA . GLN A 1 88 ? -9.215 1.918 8.723 1.00 93.44 88 GLN A CA 1
ATOM 595 C C . GLN A 1 88 ? -7.983 1.424 7.944 1.00 93.44 88 GLN A C 1
ATOM 597 O O . GLN A 1 88 ? -6.866 1.524 8.450 1.00 93.44 88 GLN A O 1
ATOM 602 N N . ALA A 1 89 ? -8.163 0.905 6.725 1.00 95.19 89 ALA A N 1
ATOM 603 C CA . ALA A 1 89 ? -7.084 0.677 5.770 1.00 95.19 89 ALA A CA 1
ATOM 604 C C . ALA A 1 89 ? -7.087 1.797 4.722 1.00 95.19 89 ALA A C 1
ATOM 606 O O . ALA A 1 89 ? -8.133 2.166 4.195 1.00 95.19 89 ALA A O 1
ATOM 607 N N . ILE A 1 90 ? -5.910 2.332 4.408 1.00 97.50 90 ILE A N 1
ATOM 608 C CA . ILE A 1 90 ? -5.730 3.479 3.518 1.00 97.50 90 ILE A CA 1
ATOM 609 C C . ILE A 1 90 ? -5.328 2.966 2.130 1.00 97.50 90 ILE A C 1
ATOM 611 O O . ILE A 1 90 ? -4.175 2.563 1.939 1.00 97.50 90 ILE A O 1
ATOM 615 N N . PRO A 1 91 ? -6.230 2.980 1.135 1.00 96.81 91 PRO A N 1
ATOM 616 C CA . PRO A 1 91 ? -5.873 2.622 -0.227 1.00 96.81 91 PRO A CA 1
ATOM 617 C C . PRO A 1 91 ? -5.136 3.782 -0.903 1.00 96.81 91 PRO A C 1
ATOM 619 O O . PRO A 1 91 ? -5.622 4.912 -0.934 1.00 96.81 91 PRO A O 1
ATOM 622 N N . VAL A 1 92 ? -3.992 3.487 -1.515 1.00 97.12 92 VAL A N 1
ATOM 623 C CA . VAL A 1 92 ? -3.233 4.417 -2.360 1.00 97.12 92 VAL A CA 1
ATOM 624 C C . VAL A 1 92 ? -3.081 3.797 -3.742 1.00 97.12 92 VAL A C 1
ATOM 626 O O . VAL A 1 92 ? -2.630 2.659 -3.879 1.00 97.12 92 VAL A O 1
ATOM 629 N N . ARG A 1 93 ? -3.458 4.547 -4.780 1.00 95.19 93 ARG A N 1
ATOM 630 C CA . ARG A 1 93 ? -3.307 4.127 -6.177 1.00 95.19 93 ARG A CA 1
ATOM 631 C C . ARG A 1 93 ? -2.244 4.972 -6.857 1.00 95.19 93 ARG A C 1
ATOM 633 O O . ARG A 1 93 ? -2.242 6.190 -6.726 1.00 95.19 93 ARG A O 1
ATOM 640 N N . VAL A 1 94 ? -1.356 4.305 -7.578 1.00 93.69 94 VAL A N 1
ATOM 641 C CA . VAL A 1 94 ? -0.254 4.909 -8.316 1.00 93.69 94 VAL A CA 1
ATOM 642 C C . VAL A 1 94 ? -0.494 4.697 -9.804 1.00 93.69 94 VAL A C 1
ATOM 644 O O . VAL A 1 94 ? -0.598 3.559 -10.268 1.00 93.69 94 VAL A O 1
ATOM 647 N N . ASP A 1 95 ? -0.583 5.797 -10.544 1.00 88.94 95 ASP A N 1
ATOM 648 C CA . ASP A 1 95 ? -0.819 5.769 -11.986 1.00 88.94 95 ASP A CA 1
ATOM 649 C C . ASP A 1 95 ? 0.403 5.262 -12.767 1.00 88.94 95 ASP A C 1
ATOM 651 O O . ASP A 1 95 ? 1.552 5.507 -12.401 1.00 88.94 95 ASP A O 1
ATOM 655 N N . CYS A 1 96 ? 0.156 4.597 -13.901 1.00 77.06 96 CYS A N 1
ATOM 656 C CA . CYS A 1 96 ? 1.195 3.897 -14.678 1.00 77.06 96 CYS A CA 1
ATOM 657 C C . CYS A 1 96 ? 2.217 4.822 -15.329 1.00 77.06 96 CYS A C 1
ATOM 659 O O . CYS A 1 96 ? 3.342 4.416 -15.594 1.00 77.06 96 CYS A O 1
ATOM 661 N N . ALA A 1 97 ? 1.792 6.040 -15.652 1.00 78.62 97 ALA A N 1
ATOM 662 C CA . ALA A 1 97 ? 2.608 7.030 -16.341 1.00 78.62 97 ALA A CA 1
ATOM 663 C C . ALA A 1 97 ? 3.128 8.113 -15.388 1.00 78.62 97 ALA A C 1
ATOM 665 O O . ALA A 1 97 ? 3.636 9.137 -15.844 1.00 78.62 97 ALA A O 1
ATOM 666 N N . ALA A 1 98 ? 2.952 7.932 -14.077 1.00 78.31 98 ALA A N 1
ATOM 667 C CA . ALA A 1 98 ? 3.341 8.943 -13.117 1.00 78.31 98 ALA A CA 1
ATOM 668 C C . ALA A 1 98 ? 4.864 9.012 -12.972 1.00 78.31 98 ALA A C 1
ATOM 670 O O . ALA A 1 98 ? 5.549 7.999 -12.823 1.00 78.31 98 ALA A O 1
ATOM 671 N N . ASP A 1 99 ? 5.380 10.238 -12.950 1.00 91.75 99 ASP A N 1
ATOM 672 C CA . ASP A 1 99 ? 6.709 10.495 -12.413 1.00 91.75 99 ASP A CA 1
ATOM 673 C C . ASP A 1 99 ? 6.760 10.060 -10.939 1.00 91.75 99 ASP A C 1
ATOM 675 O O . ASP A 1 99 ? 5.836 10.330 -10.169 1.00 91.75 99 ASP A O 1
ATOM 679 N N . VAL A 1 100 ? 7.847 9.397 -10.537 1.00 90.19 100 VAL A N 1
ATOM 680 C CA . VAL A 1 100 ? 7.972 8.801 -9.198 1.00 90.19 100 VAL A CA 1
ATOM 681 C C . VAL A 1 100 ? 7.874 9.858 -8.095 1.00 90.19 100 VAL A C 1
ATOM 683 O O . VAL A 1 100 ? 7.246 9.604 -7.068 1.00 90.19 100 VAL A O 1
ATOM 686 N N . ALA A 1 101 ? 8.472 11.040 -8.278 1.00 91.62 101 ALA A N 1
ATOM 687 C CA . ALA A 1 101 ? 8.473 12.084 -7.254 1.00 91.62 101 ALA A CA 1
ATOM 688 C C . ALA A 1 101 ? 7.088 12.730 -7.112 1.00 91.62 101 ALA A C 1
ATOM 690 O O . ALA A 1 101 ? 6.620 12.968 -5.993 1.00 91.62 101 ALA A O 1
ATOM 691 N N . ALA A 1 102 ? 6.410 12.962 -8.238 1.00 93.06 102 ALA A N 1
ATOM 692 C CA . ALA A 1 102 ? 5.031 13.435 -8.247 1.00 93.06 102 ALA A CA 1
ATOM 693 C C . ALA A 1 102 ? 4.075 12.403 -7.620 1.00 93.06 102 ALA A C 1
ATOM 695 O O . ALA A 1 102 ? 3.281 12.756 -6.747 1.00 93.06 102 ALA A O 1
ATOM 696 N N . ALA A 1 103 ? 4.200 11.125 -7.995 1.00 94.31 103 ALA A N 1
ATOM 697 C CA . ALA A 1 103 ? 3.410 10.026 -7.442 1.00 94.31 103 ALA A CA 1
ATOM 698 C C . ALA A 1 103 ? 3.595 9.888 -5.929 1.00 94.31 103 ALA A C 1
ATOM 700 O O . ALA A 1 103 ? 2.621 9.744 -5.197 1.00 94.31 103 ALA A O 1
ATOM 701 N N . ALA A 1 104 ? 4.838 9.966 -5.450 1.00 94.38 104 ALA A N 1
ATOM 702 C CA . ALA A 1 104 ? 5.152 9.865 -4.032 1.00 94.38 104 ALA A CA 1
ATOM 703 C C . ALA A 1 104 ? 4.553 11.026 -3.224 1.00 94.38 104 ALA A C 1
ATOM 705 O O . ALA A 1 104 ? 3.985 10.808 -2.155 1.00 94.38 104 ALA A O 1
ATOM 706 N N . SER A 1 105 ? 4.624 12.245 -3.766 1.00 94.75 105 SER A N 1
ATOM 707 C CA . SER A 1 105 ? 4.057 13.441 -3.133 1.00 94.75 105 SER A CA 1
ATOM 708 C C . SER A 1 105 ? 2.527 13.374 -3.068 1.00 94.75 105 SER A C 1
ATOM 710 O O . SER A 1 105 ? 1.936 13.675 -2.031 1.00 94.75 105 SER A O 1
ATOM 712 N N . LEU A 1 106 ? 1.881 12.927 -4.152 1.00 95.69 106 LEU A N 1
ATOM 713 C CA . LEU A 1 106 ? 0.432 12.724 -4.198 1.00 95.69 106 LEU A CA 1
ATOM 714 C C . LEU A 1 106 ? -0.015 11.617 -3.236 1.00 95.69 106 LEU A C 1
ATOM 716 O O . LEU A 1 106 ? -0.976 11.803 -2.495 1.00 95.69 106 LEU A O 1
ATOM 720 N N . ALA A 1 107 ? 0.703 10.494 -3.209 1.00 96.50 107 ALA A N 1
ATOM 721 C CA . ALA A 1 107 ? 0.434 9.384 -2.304 1.00 96.50 107 ALA A CA 1
ATOM 722 C C . ALA A 1 107 ? 0.528 9.805 -0.832 1.00 96.50 107 ALA A C 1
ATOM 724 O O . ALA A 1 107 ? -0.329 9.424 -0.036 1.00 96.50 107 ALA A O 1
ATOM 725 N N . LEU A 1 108 ? 1.532 10.613 -0.472 1.00 96.94 108 LEU A N 1
ATOM 726 C CA . LEU A 1 108 ? 1.673 11.145 0.882 1.00 96.94 108 LEU A CA 1
ATOM 727 C C . LEU A 1 108 ? 0.492 12.051 1.248 1.00 96.94 108 LEU A C 1
ATOM 729 O O . LEU A 1 108 ? -0.114 11.864 2.301 1.00 96.94 108 LEU A O 1
ATOM 733 N N . ALA A 1 109 ? 0.123 12.980 0.362 1.00 97.06 109 ALA A N 1
ATOM 734 C CA . ALA A 1 109 ? -1.025 13.857 0.577 1.00 97.06 109 ALA A CA 1
ATOM 735 C C . ALA A 1 109 ? -2.339 13.067 0.711 1.00 97.06 109 ALA A C 1
ATOM 737 O O . ALA A 1 109 ? -3.148 13.361 1.589 1.00 97.06 109 ALA A O 1
ATOM 738 N N . GLN A 1 110 ? -2.538 12.033 -0.113 1.00 96.94 110 GLN A N 1
ATOM 739 C CA . GLN A 1 110 ? -3.701 11.149 -0.038 1.00 96.94 110 GLN A CA 1
ATOM 740 C C . GLN A 1 110 ? -3.741 10.375 1.283 1.00 96.94 110 GLN A C 1
ATOM 742 O O . GLN A 1 110 ? -4.782 10.342 1.938 1.00 96.94 110 GLN A O 1
ATOM 747 N N . ALA A 1 111 ? -2.621 9.772 1.692 1.00 97.00 111 ALA A N 1
ATOM 748 C CA . ALA A 1 111 ? -2.550 9.013 2.935 1.00 97.00 111 ALA A CA 1
ATOM 749 C C . ALA A 1 111 ? -2.837 9.904 4.152 1.00 97.00 111 ALA A C 1
ATOM 751 O O . ALA A 1 111 ? -3.648 9.539 4.999 1.00 97.00 111 ALA A O 1
ATOM 752 N N . GLN A 1 112 ? -2.247 11.100 4.199 1.00 96.94 112 GLN A N 1
ATOM 753 C CA . GLN A 1 112 ? -2.495 12.076 5.262 1.00 96.94 112 GLN A CA 1
ATOM 754 C C . GLN A 1 112 ? -3.940 12.587 5.260 1.00 96.94 112 GLN A C 1
ATOM 756 O O . GLN A 1 112 ? -4.545 12.725 6.321 1.00 96.94 112 GLN A O 1
ATOM 761 N N . GLY A 1 113 ? -4.515 12.836 4.080 1.00 97.12 113 GLY A N 1
ATOM 762 C CA . GLY A 1 113 ? -5.915 13.236 3.944 1.00 97.12 113 GLY A CA 1
ATOM 763 C C . GLY A 1 113 ? -6.868 12.198 4.535 1.00 97.12 113 GLY A C 1
ATOM 764 O O . GLY A 1 113 ? -7.697 12.538 5.374 1.00 97.12 113 GLY A O 1
ATOM 765 N N . LEU A 1 114 ? -6.686 10.925 4.172 1.00 97.12 114 LEU A N 1
ATOM 766 C CA . LEU A 1 114 ? -7.499 9.818 4.686 1.00 97.12 114 LEU A CA 1
ATOM 767 C C . LEU A 1 114 ? -7.267 9.562 6.181 1.00 97.12 114 LEU A C 1
ATOM 769 O O . LEU A 1 114 ? -8.209 9.238 6.902 1.00 97.12 114 LEU A O 1
ATOM 773 N N . GLN A 1 115 ? -6.043 9.758 6.680 1.00 96.44 115 GLN A N 1
ATOM 774 C CA . GLN A 1 115 ? -5.775 9.704 8.120 1.00 96.44 115 GLN A CA 1
ATOM 775 C C . GLN A 1 115 ? -6.570 10.755 8.885 1.00 96.44 115 GLN A C 1
ATOM 777 O O . GLN A 1 115 ? -7.173 10.447 9.910 1.00 96.44 115 GLN A O 1
ATOM 782 N N . LEU A 1 116 ? -6.599 11.990 8.386 1.00 97.06 116 LEU A N 1
ATOM 783 C CA . LEU A 1 116 ? -7.356 13.066 9.015 1.00 97.06 116 LEU A CA 1
ATOM 784 C C . LEU A 1 116 ? -8.865 12.816 8.935 1.00 97.06 116 LEU A C 1
ATOM 786 O O . LEU A 1 116 ? -9.554 12.991 9.939 1.00 97.06 116 LEU A O 1
ATOM 790 N N . GLU A 1 117 ? -9.362 12.380 7.775 1.00 97.25 117 GLU A N 1
ATOM 791 C CA . GLU A 1 117 ? -10.782 12.091 7.543 1.00 97.25 117 GLU A CA 1
ATOM 792 C C . GLU A 1 117 ? -11.311 10.985 8.463 1.00 97.25 117 GLU A C 1
ATOM 794 O O . GLU A 1 117 ? -12.419 11.083 8.989 1.00 97.25 117 GLU A O 1
ATOM 799 N N . HIS A 1 118 ? -10.515 9.938 8.680 1.00 96.25 118 HIS A N 1
ATOM 800 C CA . HIS A 1 118 ? -10.917 8.766 9.458 1.00 96.25 118 HIS A CA 1
ATOM 801 C C . HIS A 1 118 ? -10.332 8.741 10.879 1.00 96.25 118 HIS A C 1
ATOM 803 O O . HIS A 1 118 ? -10.492 7.748 11.587 1.00 96.25 118 HIS A O 1
ATOM 809 N N . HIS A 1 119 ? -9.681 9.827 11.314 1.00 96.25 119 HIS A N 1
ATOM 810 C CA . HIS A 1 119 ? -9.016 9.950 12.618 1.00 96.25 119 HIS A CA 1
ATOM 811 C C . HIS A 1 119 ? -8.017 8.817 12.912 1.00 96.25 119 HIS A C 1
ATOM 813 O O . HIS A 1 119 ? -7.947 8.295 14.025 1.00 96.25 119 HIS A O 1
ATOM 819 N N . LEU A 1 120 ? -7.248 8.435 11.896 1.00 95.19 120 LEU A N 1
ATOM 820 C CA . LEU A 1 120 ? -6.262 7.366 11.962 1.00 95.19 120 LEU A CA 1
ATOM 821 C C . LEU A 1 120 ? -4.875 7.913 12.303 1.00 95.19 120 LEU A C 1
ATOM 823 O O . LEU A 1 120 ? -4.518 9.033 11.937 1.00 95.19 120 LEU A O 1
ATOM 827 N N . ASP A 1 121 ? -4.066 7.092 12.966 1.00 93.94 121 ASP A N 1
ATOM 828 C CA . ASP A 1 121 ? -2.666 7.402 13.234 1.00 93.94 121 ASP A CA 1
ATOM 829 C C . ASP A 1 121 ? -1.733 6.902 12.110 1.00 93.94 121 ASP A C 1
ATOM 831 O O . ASP A 1 121 ? -2.148 6.343 11.088 1.00 93.94 121 ASP A O 1
ATOM 835 N N . VAL A 1 122 ? -0.428 7.105 12.298 1.00 91.12 122 VAL A N 1
ATOM 836 C CA . VAL A 1 122 ? 0.619 6.657 11.361 1.00 91.12 122 VAL A CA 1
ATOM 837 C C . VAL A 1 122 ? 0.806 5.136 11.310 1.00 91.12 122 VAL A C 1
ATOM 839 O O . VAL A 1 122 ? 1.539 4.644 10.449 1.00 91.12 122 VAL A O 1
ATOM 842 N N . ALA A 1 123 ? 0.155 4.389 12.204 1.00 92.44 123 ALA A N 1
ATOM 843 C CA . ALA A 1 123 ? 0.149 2.934 12.213 1.00 92.44 123 ALA A CA 1
ATOM 844 C C . ALA A 1 123 ? -1.026 2.337 11.424 1.00 92.44 123 ALA A C 1
ATOM 846 O O . ALA A 1 123 ? -1.073 1.116 11.251 1.00 92.44 123 ALA A O 1
ATOM 847 N N . ALA A 1 124 ? -1.955 3.148 10.910 1.00 94.44 124 ALA A N 1
ATOM 848 C CA . ALA A 1 124 ? -2.976 2.656 9.993 1.00 94.44 124 ALA A CA 1
ATOM 849 C C . ALA A 1 124 ? -2.342 2.021 8.740 1.00 94.44 124 ALA A C 1
ATOM 851 O O . ALA A 1 124 ? -1.433 2.615 8.148 1.00 94.44 124 ALA A O 1
ATOM 852 N N . PRO A 1 125 ? -2.786 0.818 8.329 1.00 96.31 125 PRO A N 1
ATOM 853 C CA . PRO A 1 125 ? -2.243 0.154 7.153 1.00 96.31 125 PRO A CA 1
ATOM 854 C C . PRO A 1 125 ? -2.443 0.969 5.880 1.00 96.31 125 PRO A C 1
ATOM 856 O O . PRO A 1 125 ? -3.561 1.376 5.574 1.00 96.31 125 PRO A O 1
ATOM 859 N N . VAL A 1 126 ? -1.375 1.147 5.108 1.00 97.62 126 VAL A N 1
ATOM 860 C CA . VAL A 1 126 ? -1.411 1.786 3.790 1.00 97.62 126 VAL A CA 1
ATOM 861 C C . VAL A 1 126 ? -1.167 0.732 2.718 1.00 97.62 126 VAL A C 1
ATOM 863 O O . VAL A 1 126 ? -0.135 0.062 2.721 1.00 97.62 126 VAL A O 1
ATOM 866 N N . LEU A 1 127 ? -2.113 0.594 1.794 1.00 97.62 127 LEU A N 1
ATOM 867 C CA . LEU A 1 127 ? -2.086 -0.382 0.708 1.00 97.62 127 LEU A CA 1
ATOM 868 C C . LEU A 1 127 ? -1.787 0.326 -0.612 1.00 97.62 127 LEU A C 1
ATOM 870 O O . LEU A 1 127 ? -2.662 0.965 -1.198 1.00 97.62 127 LEU A O 1
ATOM 874 N N . VAL A 1 128 ? -0.548 0.205 -1.081 1.00 97.50 128 VAL A N 1
ATOM 875 C CA . VAL A 1 128 ? -0.065 0.848 -2.304 1.00 97.50 128 VAL A CA 1
ATOM 876 C C . VAL A 1 128 ? -0.240 -0.102 -3.481 1.00 97.50 128 VAL A C 1
ATOM 878 O O . VAL A 1 128 ? 0.385 -1.161 -3.541 1.00 97.50 128 VAL A O 1
ATOM 881 N N . ARG A 1 129 ? -1.079 0.293 -4.438 1.00 96.38 129 ARG A N 1
ATOM 882 C CA . ARG A 1 129 ? -1.324 -0.426 -5.693 1.00 96.38 129 ARG A CA 1
ATOM 883 C C . ARG A 1 129 ? -0.866 0.415 -6.868 1.00 96.38 129 ARG A C 1
ATOM 885 O O . ARG A 1 129 ? -1.189 1.596 -6.940 1.00 96.38 129 ARG A O 1
ATOM 892 N N . GLY A 1 130 ? -0.175 -0.202 -7.813 1.00 93.06 130 GLY A N 1
ATOM 893 C CA . GLY A 1 130 ? 0.233 0.446 -9.051 1.00 93.06 130 GLY A CA 1
ATOM 894 C C . GLY A 1 130 ? 0.461 -0.581 -10.146 1.00 93.06 130 GLY A C 1
ATOM 895 O O . GLY A 1 130 ? 0.813 -1.725 -9.881 1.00 93.06 130 GLY A O 1
ATOM 896 N N . CYS A 1 131 ? 0.244 -0.161 -11.382 1.00 88.50 131 CYS A N 1
ATOM 897 C CA . CYS A 1 131 ? 0.487 -0.968 -12.581 1.00 88.50 131 CYS A CA 1
ATOM 898 C C . CYS A 1 131 ? 1.978 -1.136 -12.893 1.00 88.50 131 CYS A C 1
ATOM 900 O O . CYS A 1 131 ? 2.354 -2.152 -13.470 1.00 88.50 131 CYS A O 1
ATOM 902 N N . ASP A 1 132 ? 2.824 -0.171 -12.512 1.00 92.69 132 ASP A N 1
ATOM 903 C CA . ASP A 1 132 ? 4.273 -0.377 -12.479 1.00 92.69 132 ASP A CA 1
ATOM 904 C C . ASP A 1 132 ? 4.699 -0.752 -11.045 1.00 92.69 132 ASP A C 1
ATOM 906 O O . ASP A 1 132 ? 4.668 0.103 -10.147 1.00 92.69 132 ASP A O 1
ATOM 910 N N . PRO A 1 133 ? 5.126 -2.007 -10.806 1.00 92.56 133 PRO A N 1
ATOM 911 C CA . PRO A 1 133 ? 5.508 -2.465 -9.475 1.00 92.56 133 PRO A CA 1
ATOM 912 C C . PRO A 1 133 ? 6.774 -1.769 -8.950 1.00 92.56 133 PRO A C 1
ATOM 914 O O . PRO A 1 133 ? 6.955 -1.651 -7.739 1.00 92.56 133 PRO A O 1
ATOM 917 N N . ARG A 1 134 ? 7.642 -1.253 -9.830 1.00 94.50 134 ARG A N 1
ATOM 918 C CA . ARG A 1 134 ? 8.843 -0.501 -9.437 1.00 94.50 134 ARG A CA 1
ATOM 919 C C . ARG A 1 134 ? 8.463 0.861 -8.879 1.00 94.50 134 ARG A C 1
ATOM 921 O O . ARG A 1 134 ? 8.980 1.261 -7.838 1.00 94.50 134 ARG A O 1
ATOM 928 N N . VAL A 1 135 ? 7.538 1.559 -9.538 1.00 94.81 135 VAL A N 1
ATOM 929 C CA . VAL A 1 135 ? 7.029 2.854 -9.058 1.00 94.81 135 VAL A CA 1
ATOM 930 C C . VAL A 1 135 ? 6.260 2.659 -7.751 1.00 94.81 135 VAL A C 1
ATOM 932 O O . VAL A 1 135 ? 6.530 3.374 -6.787 1.00 94.81 135 VAL A O 1
ATOM 935 N N . ALA A 1 136 ? 5.384 1.650 -7.669 1.00 95.69 136 ALA A N 1
ATOM 936 C CA . ALA A 1 136 ? 4.648 1.330 -6.444 1.00 95.69 136 ALA A CA 1
ATOM 937 C C . ALA A 1 136 ? 5.588 1.059 -5.255 1.00 95.69 136 ALA A C 1
ATOM 939 O O . ALA A 1 136 ? 5.389 1.614 -4.174 1.00 95.69 136 ALA A O 1
ATOM 940 N N . ALA A 1 137 ? 6.663 0.289 -5.464 1.00 95.88 137 ALA A N 1
ATOM 941 C CA . ALA A 1 137 ? 7.670 0.037 -4.437 1.00 95.88 137 ALA A CA 1
ATOM 942 C C . ALA A 1 137 ? 8.387 1.315 -3.973 1.00 95.88 137 ALA A C 1
ATOM 944 O O . ALA A 1 137 ? 8.577 1.514 -2.774 1.00 95.88 137 ALA A O 1
ATOM 945 N N . ARG A 1 138 ? 8.742 2.219 -4.897 1.00 96.62 138 ARG A N 1
ATOM 946 C CA . ARG A 1 138 ? 9.379 3.502 -4.549 1.00 96.62 138 ARG A CA 1
ATOM 947 C C . ARG A 1 138 ? 8.448 4.440 -3.793 1.00 96.62 138 ARG A C 1
ATOM 949 O O . ARG A 1 138 ? 8.889 5.082 -2.843 1.00 96.62 138 ARG A O 1
ATOM 956 N N . VAL A 1 139 ? 7.177 4.497 -4.180 1.00 97.25 139 VAL A N 1
ATOM 957 C CA . VAL A 1 139 ? 6.153 5.262 -3.458 1.00 97.25 139 VAL A CA 1
ATOM 958 C C . VAL A 1 139 ? 5.962 4.701 -2.048 1.00 97.25 139 VAL A C 1
ATOM 960 O O . VAL A 1 139 ? 5.946 5.462 -1.083 1.00 97.25 139 VAL A O 1
ATOM 963 N N . ALA A 1 140 ? 5.890 3.378 -1.903 1.00 97.19 140 ALA A N 1
ATOM 964 C CA . ALA A 1 140 ? 5.761 2.737 -0.600 1.00 97.19 140 ALA A CA 1
ATOM 965 C C . ALA A 1 140 ? 6.974 2.997 0.309 1.00 97.19 140 ALA A C 1
ATOM 967 O O . ALA A 1 140 ? 6.806 3.358 1.474 1.00 97.19 140 ALA A O 1
ATOM 968 N N . ASP A 1 141 ? 8.194 2.903 -0.228 1.00 97.38 141 ASP A N 1
ATOM 969 C CA . ASP A 1 141 ? 9.415 3.254 0.506 1.00 97.38 141 ASP A CA 1
ATOM 970 C C . ASP A 1 141 ? 9.423 4.724 0.942 1.00 97.38 141 ASP A C 1
ATOM 972 O O . ASP A 1 141 ? 9.898 5.046 2.034 1.00 97.38 141 ASP A O 1
ATOM 976 N N . HIS A 1 142 ? 8.888 5.616 0.105 1.00 97.31 142 HIS A N 1
ATOM 977 C CA . HIS A 1 142 ? 8.765 7.032 0.423 1.00 97.31 142 HIS A CA 1
ATOM 978 C C . HIS A 1 142 ? 7.784 7.273 1.575 1.00 97.31 142 HIS A C 1
ATOM 980 O O . HIS A 1 142 ? 8.123 7.996 2.510 1.00 97.31 142 HIS A O 1
ATOM 986 N N . LEU A 1 143 ? 6.611 6.635 1.560 1.00 97.38 143 LEU A N 1
ATOM 987 C CA . LEU A 1 143 ? 5.642 6.700 2.661 1.00 97.38 143 LEU A CA 1
ATOM 988 C C . LEU A 1 143 ? 6.245 6.165 3.967 1.00 97.38 143 LEU A C 1
ATOM 990 O O . LEU A 1 143 ? 6.149 6.818 5.007 1.00 97.38 143 LEU A O 1
ATOM 994 N N . ALA A 1 144 ? 6.937 5.025 3.907 1.00 97.12 144 ALA A N 1
ATOM 995 C CA . ALA A 1 144 ? 7.610 4.451 5.069 1.00 97.12 144 ALA A CA 1
ATOM 996 C C . ALA A 1 144 ? 8.709 5.378 5.619 1.00 97.12 144 ALA A C 1
ATOM 998 O O . ALA A 1 144 ? 8.847 5.552 6.830 1.00 97.12 144 ALA A O 1
ATOM 999 N N . ALA A 1 145 ? 9.465 6.044 4.740 1.00 96.94 145 ALA A N 1
ATOM 1000 C CA . ALA A 1 145 ? 10.454 7.044 5.139 1.00 96.94 145 ALA A CA 1
ATOM 1001 C C . ALA A 1 145 ? 9.835 8.285 5.816 1.00 96.94 145 ALA A C 1
ATOM 1003 O O . ALA A 1 145 ? 10.526 8.944 6.589 1.00 96.94 145 ALA A O 1
ATOM 1004 N N . HIS A 1 146 ? 8.551 8.570 5.573 1.00 96.69 146 HIS A N 1
ATOM 1005 C CA . HIS A 1 146 ? 7.793 9.658 6.206 1.00 96.69 146 HIS A CA 1
ATOM 1006 C C . HIS A 1 146 ? 7.030 9.223 7.468 1.00 96.69 146 HIS A C 1
ATOM 1008 O O . HIS A 1 146 ? 6.216 9.981 7.989 1.00 96.69 146 HIS A O 1
ATOM 1014 N N . GLY A 1 147 ? 7.319 8.031 7.998 1.00 95.62 147 GLY A N 1
ATOM 1015 C CA . GLY A 1 147 ? 6.838 7.594 9.309 1.00 95.62 147 GLY A CA 1
ATOM 1016 C C . GLY A 1 147 ? 5.597 6.706 9.285 1.00 95.62 147 GLY A C 1
ATOM 1017 O O . GLY A 1 147 ? 5.167 6.278 10.354 1.00 95.62 147 GLY A O 1
ATOM 1018 N N . HIS A 1 148 ? 5.050 6.372 8.112 1.00 95.56 148 HIS A N 1
ATOM 1019 C CA . HIS A 1 148 ? 4.038 5.319 8.020 1.00 95.56 148 HIS A CA 1
ATOM 1020 C C . HIS A 1 148 ? 4.680 3.966 8.342 1.00 95.56 148 HIS A C 1
ATOM 1022 O O . HIS A 1 148 ? 5.626 3.546 7.680 1.00 95.56 148 HIS A O 1
ATOM 1028 N N . THR A 1 149 ? 4.179 3.272 9.360 1.00 92.62 149 THR A N 1
ATOM 1029 C CA . THR A 1 149 ? 4.850 2.065 9.881 1.00 92.62 149 THR A CA 1
ATOM 1030 C C . THR A 1 149 ? 4.315 0.763 9.292 1.00 92.62 149 THR A C 1
ATOM 1032 O O . THR A 1 149 ? 4.973 -0.268 9.397 1.00 92.62 149 THR A O 1
ATOM 1035 N N . ARG A 1 150 ? 3.141 0.800 8.649 1.00 94.81 150 ARG A N 1
ATOM 1036 C CA . ARG A 1 150 ? 2.474 -0.366 8.050 1.00 94.81 150 ARG A CA 1
ATOM 1037 C C . ARG A 1 150 ? 2.149 -0.110 6.581 1.00 94.81 150 ARG A C 1
ATOM 1039 O O . ARG A 1 150 ? 0.993 0.065 6.214 1.00 94.81 150 ARG A O 1
ATOM 1046 N N . VAL A 1 151 ? 3.180 -0.046 5.743 1.00 96.81 151 VAL A N 1
ATOM 1047 C CA . VAL A 1 151 ? 3.025 0.179 4.298 1.00 96.81 151 VAL A CA 1
ATOM 1048 C C . VAL A 1 151 ? 3.210 -1.135 3.551 1.00 96.81 151 VAL A C 1
ATOM 1050 O O . VAL A 1 151 ? 4.228 -1.804 3.730 1.00 96.81 151 VAL A O 1
ATOM 1053 N N . PHE A 1 152 ? 2.250 -1.484 2.698 1.00 96.75 152 PHE A N 1
ATOM 1054 C CA . PHE A 1 152 ? 2.269 -2.697 1.887 1.00 96.75 152 PHE A CA 1
ATOM 1055 C C . PHE A 1 152 ? 2.220 -2.345 0.401 1.00 96.75 152 PHE A C 1
ATOM 1057 O O . PHE A 1 152 ? 1.291 -1.679 -0.057 1.00 96.75 152 PHE A O 1
ATOM 1064 N N . VAL A 1 153 ? 3.204 -2.819 -0.358 1.00 96.50 153 VAL A N 1
ATOM 1065 C CA . VAL A 1 153 ? 3.151 -2.882 -1.820 1.00 96.50 153 VAL A CA 1
ATOM 1066 C C . VAL A 1 153 ? 2.324 -4.102 -2.188 1.00 96.50 153 VAL A C 1
ATOM 1068 O O . VAL A 1 153 ? 2.674 -5.226 -1.825 1.00 96.50 153 VAL A O 1
ATOM 1071 N N . VAL A 1 154 ? 1.218 -3.881 -2.884 1.00 95.56 154 VAL A N 1
ATOM 1072 C CA . VAL A 1 154 ? 0.316 -4.955 -3.295 1.00 95.56 154 VAL A CA 1
ATOM 1073 C C . VAL A 1 154 ? 0.726 -5.445 -4.680 1.00 95.56 154 VAL A C 1
ATOM 1075 O O . VAL A 1 154 ? 0.809 -4.650 -5.619 1.00 95.56 154 VAL A O 1
ATOM 1078 N N . ALA A 1 155 ? 0.978 -6.747 -4.803 1.00 90.00 155 ALA A N 1
ATOM 1079 C CA . ALA A 1 155 ? 1.257 -7.386 -6.083 1.00 90.00 155 ALA A CA 1
ATOM 1080 C C . ALA A 1 155 ? 0.051 -7.259 -7.033 1.00 90.00 155 ALA A C 1
ATOM 1082 O O . ALA A 1 155 ? -1.099 -7.361 -6.596 1.00 90.00 155 ALA A O 1
ATOM 1083 N N . ALA A 1 156 ? 0.339 -7.008 -8.313 1.00 77.06 156 ALA A N 1
ATOM 1084 C CA . ALA A 1 156 ? -0.655 -6.929 -9.384 1.00 77.06 156 ALA A CA 1
ATOM 1085 C C . ALA A 1 156 ? -1.160 -8.312 -9.814 1.00 77.06 156 ALA A C 1
ATOM 1087 O O . ALA A 1 156 ? -0.377 -9.285 -9.704 1.00 77.06 156 ALA A O 1
#

Secondary structure (DSSP, 8-state):
-----------------------------------S------TTB-TTSPBPPPPGGGS-SSGGG--SSSEEE-HHHHHHHHHHHGGGSEEEEE-TT--HHHHHHHHHHHHHHHHHHTT--TTS-EEEEESSHHHHHHHHHHHHHTT-S-EEEEP-

Radius of gyration: 26.78 Å; chains: 1; bounding box: 67×61×71 Å

pLDDT: mean 79.94, std 20.5, range [36.44, 97.62]